Protein AF-A0A2X3EZP1-F1 (afdb_monomer_lite)

Radius of gyration: 15.51 Å; chains: 1; bounding box: 42×23×41 Å

Foldseek 3Di:
DQDPDPPDDQDDVPPLLVVQVVCQVVQVPDDAEDDPSGDVVSVVSHPHDHDHQWDWDDDPQEIEIEHADPQDHPVRHDDGAAAYEYEYEDPLDADFDDDRRYTYGYDHD

pLDDT: mean 79.32, std 18.99, range [38.22, 97.31]

Sequence (109 aa):
MLNHGPRNALPEGYAPGEVAERLNSVAERIVAVRGNCDSEVDQMLLRFPMTAPWQQVLSERYRLFLTHGHLYSPDNLPPLAAGDVLAYGHTHIPVAENAAQFTSLIPAQ

Secondary structure (DSSP, 8-state):
-----TT-PPPTT--HHHHHHHHHTTGGG------TT--HHHHHH-SS----SEEEEE-SS-EEEEE-SSSSBTTB-----TT-EEEE-SSSS--EEEETTEEEE----

Organism: Klebsiella pneumoniae (NCBI:txid573)

InterPro domains:
  IPR000979 Phosphodiesterase MJ0936/Vps29 [TIGR00040] (18-102)
  IPR024654 Calcineurin-like phosphoesterase domain, lpxH-type [PF12850] (19-103)
  IPR029052 Metallo-dependent phosphatase-like [G3DSA:3.60.21.10] (1-108)
  IPR029052 Metallo-dependent phosphatase-like [SSF56300] (19-98)

Structure (mmCIF, N/CA/C/O backbone):
data_AF-A0A2X3EZP1-F1
#
_entry.id   AF-A0A2X3EZP1-F1
#
loop_
_atom_site.group_PDB
_atom_site.id
_atom_site.type_symbol
_atom_site.label_atom_id
_atom_site.label_alt_id
_atom_site.label_comp_id
_atom_site.label_asym_id
_atom_site.label_entity_id
_atom_site.label_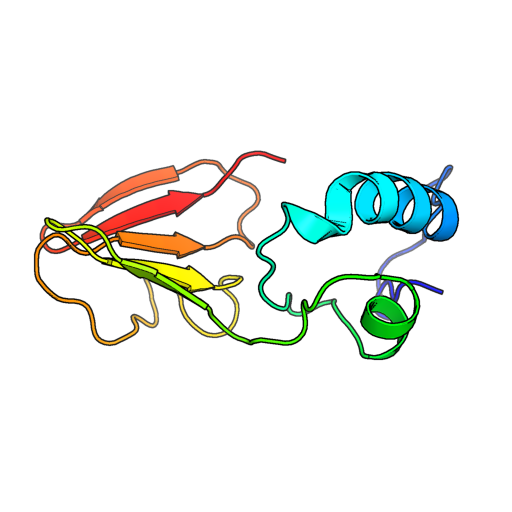seq_id
_atom_site.pdbx_PDB_ins_code
_atom_site.Cartn_x
_atom_site.Cartn_y
_atom_site.Cartn_z
_atom_site.occupancy
_atom_site.B_iso_or_equiv
_atom_site.auth_seq_id
_atom_site.auth_comp_id
_atom_site.auth_asym_id
_atom_site.auth_atom_id
_atom_site.pdbx_PDB_model_num
ATOM 1 N N . MET A 1 1 ? 13.439 1.249 -14.769 1.00 42.28 1 MET A N 1
ATOM 2 C CA . MET A 1 1 ? 14.259 0.108 -14.311 1.00 42.28 1 MET A CA 1
ATOM 3 C C . MET A 1 1 ? 13.933 -0.043 -12.837 1.00 42.28 1 MET A C 1
ATOM 5 O O . MET A 1 1 ? 14.324 0.839 -12.086 1.00 42.28 1 MET A O 1
ATOM 9 N N . LEU A 1 2 ? 13.098 -1.026 -12.470 1.00 46.31 2 LEU A N 1
ATOM 10 C CA . LEU A 1 2 ? 12.614 -1.162 -11.091 1.00 46.31 2 LEU A CA 1
ATOM 11 C C . LEU A 1 2 ? 13.798 -1.451 -10.163 1.00 46.31 2 LEU A C 1
ATOM 13 O O . LEU A 1 2 ? 14.575 -2.377 -10.423 1.00 46.31 2 LEU A O 1
ATOM 17 N N . ASN A 1 3 ? 13.984 -0.582 -9.176 1.00 43.88 3 ASN A N 1
ATOM 18 C CA . ASN A 1 3 ? 15.236 -0.387 -8.453 1.00 43.88 3 ASN A CA 1
ATOM 19 C C . ASN A 1 3 ? 15.533 -1.562 -7.505 1.00 43.88 3 ASN A C 1
ATOM 21 O O . ASN A 1 3 ? 15.138 -1.560 -6.342 1.00 43.88 3 ASN A O 1
ATOM 25 N N . HIS A 1 4 ? 16.296 -2.554 -7.971 1.00 49.22 4 HIS A N 1
ATOM 26 C CA . HIS A 1 4 ? 17.088 -3.366 -7.052 1.00 49.22 4 HIS A CA 1
ATOM 27 C C . HIS A 1 4 ? 18.173 -2.453 -6.495 1.00 49.22 4 HIS A C 1
ATOM 29 O O . HIS A 1 4 ? 19.120 -2.116 -7.205 1.00 49.22 4 HIS A O 1
ATOM 35 N N . GLY A 1 5 ? 18.021 -2.030 -5.238 1.00 48.00 5 GLY A N 1
ATOM 36 C CA . GLY A 1 5 ? 19.045 -1.249 -4.550 1.00 48.00 5 GLY A CA 1
ATOM 37 C C . GLY A 1 5 ? 20.447 -1.852 -4.761 1.00 48.00 5 GLY A C 1
ATOM 38 O O . GLY A 1 5 ? 20.566 -3.058 -4.997 1.00 48.00 5 GLY A O 1
ATOM 39 N N . PRO A 1 6 ? 21.522 -1.052 -4.637 1.00 41.72 6 PRO A N 1
ATOM 40 C CA . PRO A 1 6 ? 22.869 -1.323 -5.176 1.00 41.72 6 PRO A CA 1
ATOM 41 C C . PRO A 1 6 ? 23.583 -2.585 -4.646 1.00 41.72 6 PRO A C 1
ATOM 43 O O . PRO A 1 6 ? 24.747 -2.814 -4.958 1.00 41.72 6 PRO A O 1
ATOM 46 N N . ARG A 1 7 ? 22.915 -3.386 -3.813 1.00 45.56 7 ARG A N 1
ATOM 47 C CA . ARG A 1 7 ? 23.415 -4.600 -3.167 1.00 45.56 7 ARG A CA 1
ATOM 48 C C . ARG A 1 7 ? 22.830 -5.904 -3.725 1.00 45.56 7 ARG A C 1
ATOM 50 O O . ARG A 1 7 ? 23.321 -6.955 -3.333 1.00 45.56 7 ARG A O 1
ATOM 57 N N . ASN A 1 8 ? 21.836 -5.866 -4.619 1.00 52.56 8 ASN A N 1
ATOM 58 C CA . ASN A 1 8 ? 21.194 -7.075 -5.146 1.00 52.56 8 ASN A CA 1
ATOM 59 C C . ASN A 1 8 ? 21.469 -7.246 -6.646 1.00 52.56 8 ASN A C 1
ATOM 61 O O . ASN A 1 8 ? 21.095 -6.393 -7.448 1.00 52.56 8 ASN A O 1
ATOM 65 N N . ALA A 1 9 ? 22.100 -8.361 -7.026 1.00 51.66 9 ALA A N 1
ATOM 66 C CA . ALA A 1 9 ? 22.191 -8.767 -8.426 1.00 51.66 9 ALA A CA 1
ATOM 67 C C . ALA A 1 9 ? 20.782 -9.055 -8.972 1.00 51.66 9 ALA A C 1
ATOM 69 O O . ALA A 1 9 ? 19.969 -9.672 -8.282 1.00 51.66 9 ALA A O 1
ATOM 70 N N . LEU A 1 10 ? 20.495 -8.599 -10.195 1.00 57.53 10 LEU A N 1
ATOM 71 C CA . LEU A 1 10 ? 19.221 -8.881 -10.856 1.00 57.53 10 LEU A CA 1
ATOM 72 C C . LEU A 1 10 ? 19.124 -10.390 -11.136 1.00 57.53 10 LEU A C 1
ATOM 74 O O . LEU A 1 10 ? 20.034 -10.926 -11.773 1.00 57.53 10 LEU A O 1
ATOM 78 N N . PRO A 1 11 ? 18.063 -11.080 -10.682 1.00 63.62 11 PRO A N 1
ATOM 79 C CA . PRO A 1 11 ? 17.856 -12.485 -11.008 1.00 63.62 11 PRO A CA 1
ATOM 80 C C . PRO A 1 11 ? 17.711 -12.700 -12.519 1.00 63.62 11 PRO A C 1
ATOM 82 O O . PRO A 1 11 ? 17.226 -11.831 -13.248 1.00 63.62 11 PRO A O 1
ATOM 85 N N . GLU A 1 12 ? 18.086 -13.885 -12.991 1.00 60.09 12 GLU A N 1
ATOM 86 C CA . GLU A 1 12 ? 17.795 -14.301 -14.362 1.00 60.09 12 GLU A CA 1
ATOM 87 C C . GLU A 1 12 ? 16.267 -14.338 -14.573 1.00 60.09 12 GLU A C 1
ATOM 89 O O . GLU A 1 12 ? 15.534 -14.877 -13.745 1.00 60.09 12 GLU A O 1
ATOM 94 N N . GLY A 1 13 ? 15.772 -13.697 -15.638 1.00 63.75 13 GLY A N 1
ATOM 95 C CA . GLY A 1 13 ? 14.330 -13.517 -15.870 1.00 63.75 13 GLY A CA 1
ATOM 96 C C . GLY A 1 13 ? 13.709 -12.272 -15.219 1.00 63.75 13 GLY A C 1
ATOM 97 O O . GLY A 1 13 ? 12.486 -12.139 -15.207 1.00 63.75 13 GLY A O 1
ATOM 98 N N . TYR A 1 14 ? 14.514 -11.338 -14.699 1.00 63.78 14 TYR A N 1
ATOM 99 C CA . TYR A 1 14 ? 14.013 -10.060 -14.190 1.00 63.78 14 TYR A CA 1
ATOM 100 C C . TYR A 1 14 ? 13.430 -9.196 -15.324 1.00 63.78 14 TYR A C 1
ATOM 102 O O . TYR A 1 14 ? 14.144 -8.448 -15.993 1.00 63.78 14 TYR A O 1
ATOM 110 N N . ALA A 1 15 ? 12.112 -9.299 -15.522 1.00 75.38 15 ALA A N 1
ATOM 111 C CA . ALA A 1 15 ? 11.332 -8.558 -16.514 1.00 75.38 15 ALA A CA 1
ATOM 112 C C . ALA A 1 15 ? 10.395 -7.532 -15.834 1.00 75.38 15 ALA A C 1
ATOM 114 O O . ALA A 1 15 ? 9.172 -7.684 -15.840 1.00 75.38 15 ALA A O 1
ATOM 115 N N . PRO A 1 16 ? 10.943 -6.459 -15.231 1.00 73.88 16 PRO A N 1
ATOM 116 C CA . PRO A 1 16 ? 10.167 -5.486 -14.461 1.00 73.88 16 PRO A CA 1
ATOM 117 C C . PRO A 1 16 ? 9.085 -4.778 -15.292 1.00 73.88 16 PRO A C 1
ATOM 119 O O . PRO A 1 16 ? 8.038 -4.414 -14.763 1.00 73.88 16 PRO A O 1
ATOM 122 N N . GLY A 1 17 ? 9.314 -4.620 -16.601 1.00 78.38 17 GLY A N 1
ATOM 123 C CA . GLY A 1 17 ? 8.309 -4.098 -17.530 1.00 78.38 17 GLY A CA 1
ATOM 124 C C . GLY A 1 17 ? 7.098 -5.024 -17.677 1.00 78.38 17 GLY A C 1
ATOM 125 O O . GLY A 1 17 ? 5.968 -4.561 -17.574 1.00 78.38 17 GLY A O 1
ATOM 126 N N . GLU A 1 18 ? 7.318 -6.333 -17.826 1.00 86.44 18 GLU A N 1
ATOM 127 C CA . GLU A 1 18 ? 6.232 -7.315 -17.964 1.00 86.44 18 GLU A CA 1
ATOM 128 C C . GLU A 1 18 ? 5.402 -7.442 -16.681 1.00 86.44 18 GLU A C 1
ATOM 130 O O . GLU A 1 18 ? 4.181 -7.595 -16.731 1.00 86.44 18 GLU A O 1
ATOM 135 N N . VAL A 1 19 ? 6.047 -7.340 -15.514 1.00 86.88 19 VAL A N 1
ATOM 136 C CA . VAL A 1 19 ? 5.342 -7.292 -14.224 1.00 86.88 19 VAL A CA 1
ATOM 137 C C . VAL A 1 19 ? 4.433 -6.067 -14.167 1.00 86.88 19 VAL A C 1
ATOM 139 O O . VAL A 1 19 ? 3.254 -6.199 -13.838 1.00 86.88 19 VAL A O 1
ATOM 142 N N . ALA A 1 20 ? 4.945 -4.889 -14.539 1.00 89.38 20 ALA A N 1
ATOM 143 C CA . ALA A 1 20 ? 4.143 -3.672 -14.578 1.00 89.38 20 ALA A CA 1
ATOM 144 C C . ALA A 1 20 ? 2.958 -3.806 -15.548 1.00 89.38 20 ALA A C 1
ATOM 146 O O . ALA A 1 20 ? 1.842 -3.446 -15.186 1.00 89.38 20 ALA A O 1
ATOM 147 N N . GLU A 1 21 ? 3.147 -4.376 -16.741 1.00 90.44 21 GLU A N 1
ATOM 148 C CA . GLU A 1 21 ? 2.058 -4.628 -17.696 1.00 90.44 21 GLU A CA 1
ATOM 149 C C . GLU A 1 21 ? 0.966 -5.535 -17.119 1.00 90.44 21 GLU A C 1
ATOM 151 O O . GLU A 1 21 ? -0.222 -5.205 -17.193 1.00 90.44 21 GLU A O 1
ATOM 156 N N . ARG A 1 22 ? 1.354 -6.646 -16.484 1.00 92.06 22 ARG A N 1
ATOM 157 C CA . ARG A 1 22 ? 0.409 -7.577 -15.851 1.00 92.06 22 ARG A CA 1
ATOM 158 C C . ARG A 1 22 ? -0.357 -6.917 -14.711 1.00 92.06 22 ARG A C 1
ATOM 160 O O . ARG A 1 22 ? -1.580 -7.031 -14.672 1.00 92.06 22 ARG A O 1
ATOM 167 N N . LEU A 1 23 ? 0.320 -6.189 -13.824 1.00 92.75 23 LEU A N 1
ATOM 168 C CA . LEU A 1 23 ? -0.339 -5.470 -12.729 1.00 92.75 23 LEU A CA 1
ATOM 169 C C . LEU A 1 23 ? -1.266 -4.367 -13.258 1.00 92.75 23 LEU A C 1
ATOM 171 O O . LEU A 1 23 ? -2.385 -4.205 -12.775 1.00 92.75 23 LEU A O 1
ATOM 175 N N . ASN A 1 24 ? -0.846 -3.660 -14.307 1.00 95.00 24 ASN A N 1
ATOM 176 C CA . ASN A 1 24 ? -1.637 -2.609 -14.940 1.00 95.00 24 ASN A CA 1
ATOM 177 C C . ASN A 1 24 ? -2.936 -3.127 -15.570 1.00 95.00 24 ASN A C 1
ATOM 179 O O . ASN A 1 24 ? -3.896 -2.364 -15.660 1.00 95.00 24 ASN A O 1
ATOM 183 N N . SER A 1 25 ? -2.998 -4.404 -15.967 1.00 96.94 25 SER A N 1
ATOM 184 C CA . SER A 1 25 ? -4.226 -5.019 -16.497 1.00 96.94 25 SER A CA 1
ATOM 185 C C . SER A 1 25 ? -5.366 -5.109 -15.473 1.00 96.94 25 SER A C 1
ATOM 187 O O . SER A 1 25 ? -6.524 -5.239 -15.858 1.00 96.94 25 SER A O 1
ATOM 189 N N . VAL A 1 26 ? -5.054 -4.996 -14.178 1.00 96.62 26 VAL A N 1
ATOM 190 C CA . VAL A 1 26 ? -6.019 -5.048 -13.067 1.00 96.62 26 VAL A CA 1
ATOM 191 C C . VAL A 1 26 ? -5.913 -3.825 -12.145 1.00 96.62 26 VAL A C 1
ATOM 193 O O . VAL A 1 26 ? -6.361 -3.873 -11.000 1.00 96.62 26 VAL A O 1
ATOM 196 N N . ALA A 1 27 ? -5.339 -2.720 -12.638 1.00 95.94 27 ALA A N 1
ATOM 197 C CA . ALA A 1 27 ? -5.006 -1.523 -11.857 1.00 95.94 27 ALA A CA 1
ATOM 198 C C . ALA A 1 27 ? -6.177 -0.966 -11.028 1.00 95.94 27 ALA A C 1
ATOM 200 O O . ALA A 1 27 ? -5.987 -0.563 -9.885 1.00 95.94 27 ALA A O 1
ATOM 201 N N . GLU A 1 28 ? -7.397 -0.996 -11.571 1.00 96.69 28 GLU A N 1
ATOM 202 C CA . GLU A 1 28 ? -8.610 -0.481 -10.916 1.00 96.69 28 GLU A CA 1
ATOM 203 C C . GLU A 1 28 ? -9.020 -1.256 -9.649 1.00 96.69 28 GLU A C 1
ATOM 205 O O . GLU A 1 28 ? -9.873 -0.805 -8.889 1.00 96.69 28 GLU A O 1
ATOM 210 N N . ARG A 1 29 ? -8.415 -2.427 -9.413 1.00 94.31 29 ARG A N 1
ATOM 211 C CA . ARG A 1 29 ? -8.711 -3.317 -8.283 1.00 94.31 29 ARG A CA 1
ATOM 212 C C . ARG A 1 29 ? -7.585 -3.365 -7.249 1.00 94.31 29 ARG A C 1
ATOM 214 O O . ARG A 1 29 ? -7.700 -4.114 -6.281 1.00 94.31 29 ARG A O 1
ATOM 221 N N . ILE A 1 30 ? -6.497 -2.621 -7.457 1.00 94.12 30 ILE A N 1
ATOM 222 C CA . ILE A 1 30 ? -5.309 -2.671 -6.601 1.00 94.12 30 ILE A CA 1
ATOM 223 C C . ILE A 1 30 ? -5.346 -1.546 -5.563 1.00 94.12 30 ILE A C 1
ATOM 225 O O . ILE A 1 30 ? -5.470 -0.369 -5.893 1.00 94.12 30 ILE A O 1
ATOM 229 N N . VAL A 1 31 ? -5.141 -1.926 -4.301 1.00 93.94 31 VAL A N 1
ATOM 230 C CA . VAL A 1 31 ? -4.814 -1.021 -3.194 1.00 93.94 31 VAL A CA 1
ATOM 231 C C . VAL A 1 31 ? -3.383 -1.338 -2.765 1.00 93.94 31 VAL A C 1
ATOM 233 O O . VAL A 1 31 ? -3.123 -2.431 -2.268 1.00 93.94 31 VAL A O 1
ATOM 236 N N . ALA A 1 32 ? -2.452 -0.408 -2.986 1.00 95.00 32 ALA A N 1
ATOM 237 C CA . ALA A 1 32 ? -1.027 -0.613 -2.724 1.00 95.00 32 ALA A CA 1
ATOM 238 C C . ALA A 1 32 ? -0.477 0.364 -1.676 1.00 95.00 32 ALA A C 1
ATOM 240 O O . ALA A 1 32 ? -0.900 1.513 -1.579 1.00 95.00 32 ALA A O 1
ATOM 241 N N . VAL A 1 33 ? 0.498 -0.089 -0.897 1.00 95.50 33 VAL A N 1
ATOM 242 C CA . VAL A 1 33 ? 1.259 0.740 0.047 1.00 95.50 33 VAL A CA 1
ATOM 243 C C . VAL A 1 33 ? 2.736 0.644 -0.295 1.00 95.50 33 VAL A C 1
ATOM 245 O O . VAL A 1 33 ? 3.203 -0.414 -0.713 1.00 95.50 33 VAL A O 1
ATOM 248 N N . ARG A 1 34 ? 3.467 1.741 -0.104 1.00 95.50 34 ARG A N 1
ATOM 249 C CA . ARG A 1 34 ? 4.860 1.854 -0.532 1.00 95.50 34 ARG A CA 1
ATOM 250 C C . ARG A 1 34 ? 5.772 0.964 0.300 1.00 95.50 34 ARG A C 1
ATOM 252 O O . ARG A 1 34 ? 5.822 1.099 1.525 1.00 95.50 34 ARG A O 1
ATOM 259 N N . GLY A 1 35 ? 6.540 0.117 -0.368 1.00 91.06 35 GLY A N 1
ATOM 260 C CA . GLY A 1 35 ? 7.652 -0.629 0.194 1.00 91.06 35 GLY A CA 1
ATOM 261 C C . GLY A 1 35 ? 8.932 0.179 0.332 1.00 91.06 35 GLY A C 1
ATOM 262 O O . GLY A 1 35 ? 9.104 1.231 -0.27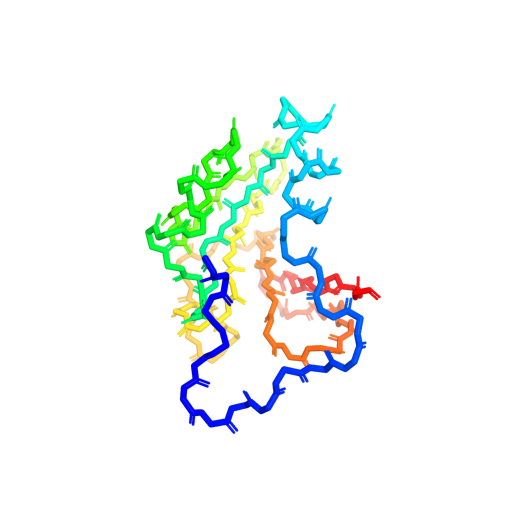3 1.00 91.06 35 GLY A O 1
ATOM 263 N N . ASN A 1 36 ? 9.862 -0.312 1.149 1.00 89.75 36 ASN A N 1
ATOM 264 C CA . ASN A 1 36 ? 11.149 0.361 1.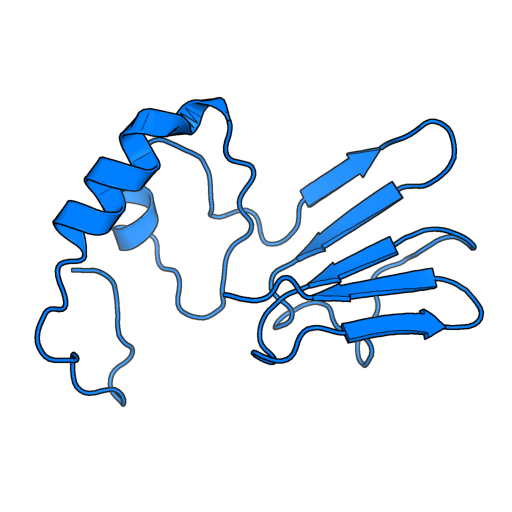362 1.00 89.75 36 ASN A CA 1
ATOM 265 C C . ASN A 1 36 ? 12.049 0.339 0.113 1.00 89.75 36 ASN A C 1
ATOM 267 O O . ASN A 1 36 ? 12.971 1.145 0.015 1.00 89.75 36 ASN A O 1
ATOM 271 N N . CYS A 1 37 ? 11.808 -0.597 -0.807 1.00 86.12 37 CYS A N 1
ATOM 272 C CA . CYS A 1 37 ? 12.525 -0.702 -2.077 1.00 86.12 37 CYS A CA 1
ATOM 273 C C . CYS A 1 37 ? 11.822 0.019 -3.235 1.00 86.12 37 CYS A C 1
ATOM 275 O O . CYS A 1 37 ? 12.430 0.169 -4.291 1.00 86.12 37 CYS A O 1
ATOM 277 N N . ASP A 1 38 ? 10.583 0.475 -3.037 1.00 88.69 38 ASP A N 1
ATOM 278 C CA . ASP A 1 38 ? 9.814 1.151 -4.076 1.00 88.69 38 ASP A CA 1
ATOM 279 C C . ASP A 1 38 ? 10.267 2.606 -4.241 1.00 88.69 38 ASP A C 1
ATOM 281 O O . ASP A 1 38 ? 10.549 3.323 -3.276 1.00 88.69 38 ASP A O 1
ATOM 285 N N . SER A 1 39 ? 10.299 3.062 -5.486 1.00 88.38 39 SER A N 1
ATOM 286 C CA . SER A 1 39 ? 10.781 4.374 -5.901 1.00 88.38 39 SER A CA 1
ATOM 287 C C . SER A 1 39 ? 9.775 5.106 -6.791 1.00 88.38 39 SER A C 1
ATOM 289 O O . SER A 1 39 ? 8.819 4.530 -7.310 1.00 88.38 39 SER A O 1
ATOM 291 N N . GLU A 1 40 ? 10.000 6.401 -7.021 1.00 90.44 40 GLU A N 1
ATOM 292 C CA . GLU A 1 40 ? 9.164 7.193 -7.937 1.00 90.44 40 GLU A CA 1
ATOM 293 C C . GLU A 1 40 ? 9.200 6.653 -9.375 1.00 90.44 40 GLU A C 1
ATOM 295 O O . GLU A 1 40 ? 8.201 6.724 -10.087 1.00 90.44 40 GLU A O 1
ATOM 300 N N . VAL A 1 41 ? 10.316 6.037 -9.784 1.00 89.69 41 VAL A N 1
ATOM 301 C CA . VAL A 1 41 ? 10.455 5.382 -11.095 1.00 89.69 41 VAL A CA 1
ATOM 302 C C . VAL A 1 41 ? 9.481 4.211 -11.235 1.00 89.69 41 VAL A C 1
ATOM 304 O O . VAL A 1 41 ? 8.951 3.979 -12.320 1.00 89.69 41 VAL A O 1
ATOM 307 N N . ASP A 1 42 ? 9.211 3.496 -10.148 1.00 89.56 42 ASP A N 1
ATOM 308 C CA . ASP A 1 42 ? 8.305 2.346 -10.138 1.00 89.56 42 ASP A CA 1
ATOM 309 C C . ASP A 1 42 ? 6.857 2.813 -10.269 1.00 89.56 42 ASP A C 1
ATOM 311 O O . ASP A 1 42 ? 6.096 2.296 -11.088 1.00 89.56 42 ASP A O 1
ATOM 315 N N . GLN A 1 43 ? 6.508 3.885 -9.554 1.00 93.50 43 GLN A N 1
ATOM 316 C CA . GLN A 1 43 ? 5.220 4.555 -9.706 1.00 93.50 43 GLN A CA 1
ATOM 317 C C . GLN A 1 43 ? 4.991 5.050 -11.143 1.00 93.50 43 GLN A C 1
ATOM 319 O O . GLN A 1 43 ? 3.859 4.992 -11.614 1.00 93.50 43 GLN A O 1
ATOM 324 N N . MET A 1 44 ? 6.026 5.497 -11.864 1.00 92.56 44 MET A N 1
ATOM 325 C CA . MET A 1 44 ? 5.889 5.914 -13.270 1.00 92.56 44 MET A CA 1
ATOM 326 C C . MET A 1 44 ? 5.532 4.759 -14.220 1.00 92.56 44 MET A C 1
ATOM 328 O O . MET A 1 44 ? 4.996 5.008 -15.300 1.00 92.56 44 MET A O 1
ATOM 332 N N . LEU A 1 45 ? 5.825 3.508 -13.850 1.00 90.88 45 LEU A N 1
ATOM 333 C CA . LEU A 1 45 ? 5.479 2.322 -14.642 1.00 90.88 45 LEU A CA 1
ATOM 334 C C . LEU A 1 45 ? 4.074 1.789 -14.318 1.00 90.88 45 LEU A C 1
ATOM 336 O O . LEU A 1 45 ? 3.456 1.119 -15.151 1.00 90.88 45 LEU A O 1
ATOM 340 N N . LEU A 1 46 ? 3.565 2.076 -13.118 1.00 94.50 46 LEU A N 1
ATOM 341 C CA . LEU A 1 46 ? 2.298 1.559 -12.608 1.00 94.50 46 LEU A CA 1
ATOM 342 C C . LEU A 1 46 ? 1.155 2.564 -12.805 1.00 94.50 46 LEU A C 1
ATOM 344 O O . LEU A 1 46 ? 1.284 3.759 -12.558 1.00 94.50 46 LEU A O 1
ATOM 348 N N . ARG A 1 47 ? -0.009 2.063 -13.219 1.00 97.19 47 ARG A N 1
ATOM 349 C CA . ARG A 1 47 ? -1.229 2.845 -13.491 1.00 97.19 47 ARG A CA 1
ATOM 350 C C . ARG A 1 47 ? -2.158 2.959 -12.279 1.00 97.19 47 ARG A C 1
ATOM 352 O O . ARG A 1 47 ? -3.314 3.340 -12.426 1.00 97.19 47 ARG A O 1
ATOM 359 N N . PHE A 1 48 ? -1.665 2.620 -11.094 1.00 96.75 48 PHE A N 1
ATOM 360 C CA . PHE A 1 48 ? -2.370 2.729 -9.820 1.00 96.75 48 PHE A CA 1
ATOM 361 C C . PHE A 1 48 ? -1.453 3.383 -8.775 1.00 96.75 48 PHE A C 1
ATOM 363 O O . PHE A 1 48 ? -0.226 3.273 -8.880 1.00 96.75 48 PHE A O 1
ATOM 370 N N . PRO A 1 49 ? -2.014 4.088 -7.778 1.00 97.00 49 PRO A N 1
ATOM 371 C CA . PRO A 1 49 ? -1.222 4.732 -6.740 1.00 97.00 49 PRO A CA 1
ATOM 372 C C . PRO A 1 49 ? -0.608 3.694 -5.794 1.00 97.00 49 PRO A C 1
ATOM 374 O O . PRO A 1 49 ? -1.305 2.823 -5.276 1.00 97.00 49 PRO A O 1
ATOM 377 N N . MET A 1 50 ? 0.693 3.816 -5.539 1.00 95.75 50 MET A N 1
ATOM 378 C CA . MET A 1 50 ? 1.439 2.924 -4.641 1.00 95.75 50 MET A CA 1
ATOM 379 C C . MET A 1 50 ? 2.370 3.659 -3.671 1.00 95.75 50 MET A C 1
ATOM 381 O O . MET A 1 50 ? 2.964 3.038 -2.801 1.00 95.75 50 MET A O 1
ATOM 385 N N . THR A 1 51 ? 2.473 4.988 -3.760 1.00 96.44 51 THR A N 1
ATOM 386 C CA . THR A 1 51 ? 3.413 5.784 -2.948 1.00 96.44 51 THR A CA 1
ATOM 387 C C . THR A 1 51 ? 2.942 6.073 -1.521 1.00 96.44 51 THR A C 1
ATOM 389 O O . THR A 1 51 ? 3.733 6.563 -0.709 1.00 96.44 51 THR A O 1
ATOM 392 N N . ALA A 1 52 ? 1.684 5.769 -1.189 1.00 97.12 52 ALA A N 1
ATOM 393 C CA . ALA A 1 52 ? 1.138 5.987 0.145 1.00 97.12 52 ALA A CA 1
ATOM 394 C C . ALA A 1 52 ? 1.874 5.110 1.185 1.00 97.12 52 ALA A C 1
ATOM 396 O O . ALA A 1 52 ? 1.965 3.897 0.996 1.00 97.12 52 ALA A O 1
ATOM 397 N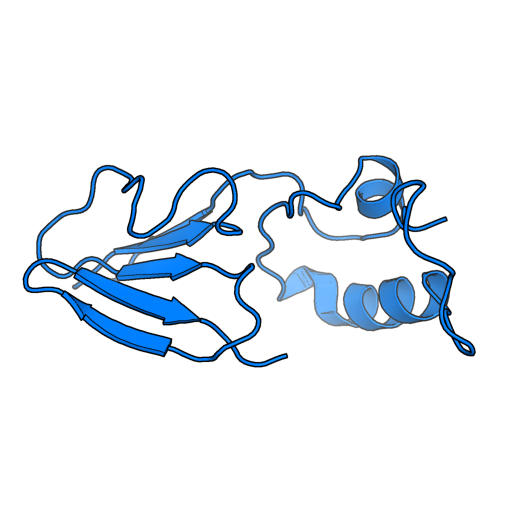 N . PRO A 1 53 ? 2.388 5.674 2.296 1.00 96.00 53 PRO A N 1
ATOM 398 C CA . PRO A 1 53 ? 3.138 4.907 3.303 1.00 96.00 53 PRO A CA 1
ATOM 399 C C . PRO A 1 53 ? 2.258 3.927 4.100 1.00 96.00 53 PRO A C 1
ATOM 401 O O . PRO A 1 53 ? 2.751 2.966 4.697 1.00 96.00 53 PRO A O 1
ATOM 404 N N . TRP A 1 54 ? 0.954 4.185 4.125 1.00 97.31 54 TRP A N 1
ATOM 405 C CA . TRP A 1 54 ? -0.073 3.342 4.717 1.00 97.31 54 TRP A CA 1
ATOM 406 C C . TRP A 1 54 ? -1.425 3.645 4.066 1.00 97.31 54 TRP A C 1
ATOM 408 O O . TRP A 1 54 ? -1.606 4.699 3.454 1.00 97.31 54 TRP A O 1
ATOM 418 N N . GLN A 1 55 ? -2.381 2.734 4.223 1.00 97.12 55 GLN A N 1
ATOM 419 C CA . GLN A 1 55 ? -3.787 2.912 3.850 1.00 97.12 55 GLN A CA 1
ATOM 420 C C . GLN A 1 55 ? -4.702 2.279 4.903 1.00 97.12 55 GLN A C 1
ATOM 422 O O . GLN A 1 55 ? -4.236 1.561 5.788 1.00 97.12 55 GLN A O 1
ATOM 427 N N . GLN A 1 56 ? -6.006 2.553 4.831 1.00 95.88 56 GLN A N 1
ATOM 428 C CA . GLN A 1 56 ? -6.986 1.980 5.752 1.00 95.88 56 GLN A CA 1
ATOM 429 C C . GLN A 1 56 ? -8.190 1.415 5.008 1.00 95.88 56 GLN A C 1
ATOM 431 O O . GLN A 1 56 ? -8.680 2.020 4.057 1.00 95.88 56 GLN A O 1
ATOM 436 N N . VAL A 1 57 ? -8.691 0.279 5.488 1.00 93.81 57 VAL A N 1
ATOM 437 C CA . VAL A 1 57 ? -9.987 -0.274 5.085 1.00 93.81 57 VAL A CA 1
ATOM 438 C C . VAL A 1 57 ? -10.863 -0.326 6.323 1.00 93.81 57 VAL A C 1
ATOM 440 O O . VAL A 1 57 ? -10.490 -0.926 7.331 1.00 93.81 57 VAL A O 1
ATOM 443 N N . LEU A 1 58 ? -12.016 0.330 6.259 1.00 94.88 58 LEU A N 1
ATOM 444 C CA . LEU A 1 58 ? -12.957 0.398 7.368 1.00 94.88 58 LEU A CA 1
ATOM 445 C C . LEU A 1 58 ? -14.077 -0.614 7.146 1.00 94.88 58 LEU A C 1
ATOM 447 O O . LEU A 1 58 ? -14.659 -0.680 6.065 1.00 94.88 58 LEU A O 1
ATOM 451 N N . SER A 1 59 ? -14.389 -1.379 8.183 1.00 90.50 59 SER A N 1
ATOM 452 C CA . SER A 1 59 ? -15.622 -2.151 8.278 1.00 90.50 59 SER A CA 1
ATOM 453 C C . SER A 1 59 ? -16.457 -1.624 9.441 1.00 90.50 59 SER A C 1
ATOM 455 O O . SER A 1 59 ? -15.979 -0.837 10.255 1.00 90.50 59 SER A O 1
ATOM 457 N N . GLU A 1 60 ? -17.691 -2.103 9.571 1.00 92.88 60 GLU A N 1
ATOM 458 C CA . GLU A 1 60 ? -18.543 -1.778 10.722 1.00 92.88 60 GLU A CA 1
ATOM 459 C C . GLU A 1 60 ? -17.954 -2.236 12.068 1.00 92.88 60 GLU A C 1
ATOM 461 O O . GLU A 1 60 ? -18.376 -1.759 13.117 1.00 92.88 60 GLU A O 1
ATOM 466 N N . ARG A 1 61 ? -17.006 -3.186 12.055 1.00 88.81 61 ARG A N 1
ATOM 467 C CA . ARG A 1 61 ? -16.513 -3.871 13.262 1.00 88.81 61 ARG A CA 1
ATOM 468 C C . ARG A 1 61 ? -15.053 -3.596 13.590 1.00 88.81 61 ARG A C 1
ATOM 470 O O . ARG A 1 61 ? -14.677 -3.669 14.752 1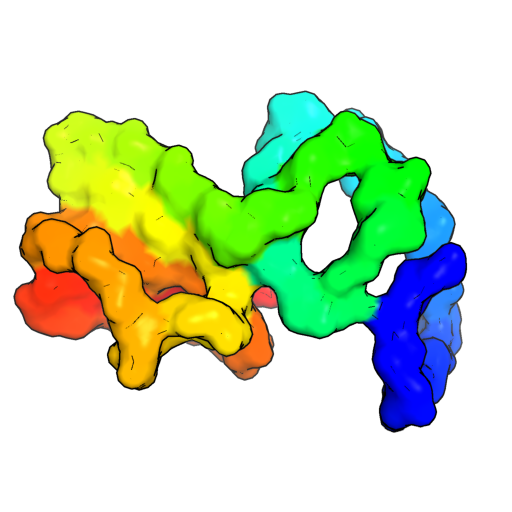.00 88.81 61 ARG A O 1
ATOM 477 N N . TYR A 1 62 ? -14.236 -3.346 12.578 1.00 88.06 62 TYR A N 1
ATOM 478 C CA . TYR A 1 62 ? -12.794 -3.175 12.717 1.00 88.06 62 TYR A CA 1
ATOM 479 C C . TYR A 1 62 ? -12.243 -2.308 11.591 1.00 88.06 62 TYR A C 1
ATOM 481 O O . TYR A 1 62 ? -12.799 -2.266 10.484 1.00 88.06 62 TYR A O 1
ATOM 489 N N . ARG A 1 63 ? -11.095 -1.684 11.843 1.00 94.06 63 ARG A N 1
ATOM 490 C CA . ARG A 1 63 ? -10.252 -1.078 10.815 1.00 94.06 63 ARG A CA 1
ATOM 491 C C . ARG A 1 63 ? -9.069 -1.990 10.502 1.00 94.06 63 ARG A C 1
ATOM 493 O O . ARG A 1 63 ? -8.373 -2.454 11.402 1.00 94.06 63 ARG A O 1
ATOM 500 N N . LEU A 1 64 ? -8.801 -2.179 9.212 1.00 93.81 64 LEU A N 1
ATOM 501 C CA . LEU A 1 64 ? -7.518 -2.680 8.726 1.00 93.81 64 LEU A CA 1
ATOM 502 C C . LEU A 1 64 ? -6.581 -1.489 8.515 1.00 93.81 64 LEU A C 1
ATOM 504 O O . LEU A 1 64 ? -6.895 -0.590 7.735 1.00 93.81 64 LEU A O 1
ATOM 508 N N . PHE A 1 65 ? -5.434 -1.491 9.183 1.00 96.06 65 PHE A N 1
ATOM 509 C CA . PHE A 1 65 ? -4.329 -0.576 8.930 1.00 96.06 65 PHE A CA 1
ATOM 510 C C . PHE A 1 65 ? -3.299 -1.289 8.052 1.00 96.06 65 PHE A C 1
ATOM 512 O O . PHE A 1 65 ? -2.645 -2.228 8.500 1.00 96.06 65 PHE A O 1
ATOM 519 N N . LEU A 1 66 ? -3.178 -0.863 6.796 1.00 95.06 66 LEU A N 1
ATOM 520 C CA . LEU A 1 66 ? -2.291 -1.460 5.801 1.00 95.06 66 LEU A CA 1
ATOM 521 C C . LEU A 1 66 ? -0.980 -0.674 5.750 1.00 95.06 66 LEU A C 1
ATOM 523 O O . LEU A 1 66 ? -1.001 0.543 5.575 1.00 95.06 66 LEU A O 1
ATOM 527 N N . THR A 1 67 ? 0.164 -1.340 5.849 1.00 94.81 67 THR A N 1
ATOM 528 C CA . THR A 1 67 ? 1.493 -0.723 5.706 1.00 94.81 67 THR A CA 1
ATOM 529 C C . THR A 1 67 ? 2.495 -1.739 5.165 1.00 94.81 67 THR A C 1
ATOM 531 O O . THR A 1 67 ? 2.214 -2.929 5.125 1.00 94.81 67 THR A O 1
ATOM 534 N N . HIS A 1 68 ? 3.675 -1.308 4.723 1.00 91.81 68 HIS A N 1
ATOM 535 C CA . HIS A 1 68 ? 4.675 -2.264 4.251 1.00 91.81 68 HIS A CA 1
ATOM 536 C C . HIS A 1 68 ? 5.392 -3.011 5.383 1.00 91.81 68 HIS A C 1
ATOM 538 O O . HIS A 1 68 ? 5.812 -4.136 5.164 1.00 91.81 68 HIS A O 1
ATOM 544 N N . GLY A 1 69 ? 5.550 -2.412 6.567 1.00 88.62 69 GLY A N 1
ATOM 545 C CA . GLY A 1 69 ? 6.281 -3.023 7.691 1.00 88.62 69 GLY A CA 1
ATOM 546 C C . GLY A 1 69 ? 7.555 -2.280 8.105 1.00 88.62 69 GLY A C 1
ATOM 547 O O . GLY A 1 69 ? 8.002 -2.407 9.236 1.00 88.62 69 GLY A O 1
ATOM 548 N N . HIS A 1 70 ? 8.129 -1.460 7.215 1.00 88.56 70 HIS A N 1
ATOM 549 C CA . HIS A 1 70 ? 9.374 -0.727 7.499 1.00 88.56 70 HIS A CA 1
ATOM 550 C C . HIS A 1 70 ? 9.168 0.572 8.303 1.00 88.56 70 HIS A C 1
ATOM 552 O O . HIS A 1 70 ? 10.123 1.094 8.869 1.00 88.56 70 HIS A O 1
ATOM 558 N N . LEU A 1 71 ? 7.940 1.107 8.328 1.00 91.50 71 LEU A N 1
ATOM 559 C CA . LEU A 1 71 ? 7.569 2.293 9.118 1.00 91.50 71 LEU A CA 1
ATOM 560 C C . LEU A 1 71 ? 6.763 1.909 10.357 1.00 91.50 71 LEU A C 1
ATOM 562 O O . LEU A 1 71 ? 7.049 2.389 11.448 1.00 91.50 71 LEU A O 1
ATOM 566 N N . TYR A 1 72 ? 5.767 1.044 10.173 1.00 92.94 72 TYR A N 1
ATOM 567 C CA . TYR A 1 72 ? 4.903 0.526 11.226 1.00 92.94 72 TYR A CA 1
ATOM 568 C C . TYR A 1 72 ? 4.968 -0.998 11.222 1.00 92.94 72 TYR A C 1
ATOM 570 O O . TYR A 1 72 ? 4.848 -1.613 10.164 1.00 92.94 72 TYR A O 1
ATOM 578 N N . SER A 1 73 ? 5.153 -1.586 12.398 1.00 89.88 73 SER A N 1
ATOM 579 C CA . SER A 1 73 ? 5.365 -3.020 12.622 1.00 89.88 73 SER A CA 1
ATOM 580 C C . SER A 1 73 ? 4.872 -3.396 14.029 1.00 89.88 73 SER A C 1
ATOM 582 O O . SER A 1 73 ? 4.496 -2.498 14.785 1.00 89.88 73 SER A O 1
ATOM 584 N N . PRO A 1 74 ? 4.882 -4.679 14.434 1.00 86.56 74 PRO A N 1
ATOM 585 C CA . PRO A 1 74 ? 4.569 -5.056 15.814 1.00 86.56 74 PRO A CA 1
ATOM 586 C C . PRO A 1 74 ? 5.459 -4.375 16.862 1.00 86.56 74 PRO A C 1
ATOM 588 O O . PRO A 1 74 ? 4.992 -4.093 17.961 1.00 86.56 74 PRO A O 1
ATOM 591 N N . ASP A 1 75 ? 6.707 -4.055 16.504 1.00 89.25 75 ASP A N 1
ATOM 592 C CA . ASP A 1 75 ? 7.655 -3.351 17.377 1.00 89.25 75 ASP A CA 1
ATOM 593 C C . ASP A 1 75 ? 7.456 -1.823 17.376 1.00 89.25 75 ASP A C 1
ATOM 595 O O . ASP A 1 75 ? 7.942 -1.126 18.266 1.00 89.25 75 ASP A O 1
ATOM 599 N N . ASN A 1 76 ? 6.743 -1.283 16.381 1.00 92.25 76 ASN A N 1
ATOM 600 C CA . ASN A 1 76 ? 6.424 0.138 16.252 1.00 92.25 76 ASN A CA 1
ATOM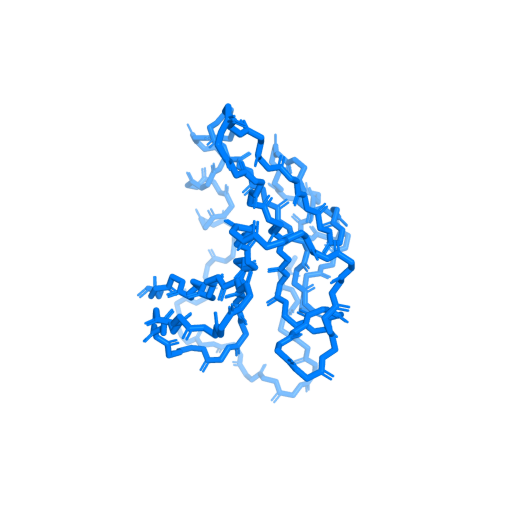 601 C C . ASN A 1 76 ? 4.980 0.320 15.767 1.00 92.25 76 ASN A C 1
ATOM 603 O O . ASN A 1 76 ? 4.722 0.564 14.583 1.00 92.25 76 ASN A O 1
ATOM 607 N N . LEU A 1 77 ? 4.031 0.147 16.685 1.00 92.06 77 LEU A N 1
ATOM 608 C CA . LEU A 1 77 ? 2.612 0.117 16.353 1.00 92.06 77 LEU A CA 1
ATOM 609 C C . LEU A 1 77 ? 2.065 1.506 15.994 1.00 92.06 77 LEU A C 1
ATOM 611 O O . LEU A 1 77 ? 2.369 2.492 16.672 1.00 92.06 77 LEU A O 1
ATOM 615 N N . PRO A 1 78 ? 1.191 1.605 14.976 1.00 94.56 78 PRO A N 1
ATOM 616 C CA . PRO A 1 78 ? 0.357 2.784 14.816 1.00 94.56 78 PRO A CA 1
ATOM 617 C C . PRO A 1 78 ? -0.710 2.820 15.928 1.00 94.56 78 PRO A C 1
ATOM 619 O O . PRO A 1 78 ? -0.967 1.807 16.581 1.00 94.56 78 PRO A O 1
ATOM 622 N N . PRO A 1 79 ? -1.392 3.957 16.144 1.00 93.25 79 PRO A N 1
ATOM 623 C CA . PRO A 1 79 ? -2.529 4.006 17.058 1.00 93.25 79 PRO A CA 1
ATOM 624 C C . PRO A 1 79 ? -3.661 3.084 16.573 1.00 93.25 79 PRO A C 1
ATOM 626 O O . PRO A 1 79 ? -4.305 3.375 15.559 1.00 93.25 79 PRO A O 1
ATOM 629 N N . LEU A 1 80 ? -3.908 1.986 17.293 1.00 92.31 80 LEU A N 1
ATOM 630 C CA . LEU A 1 80 ? -4.929 0.973 16.998 1.00 92.31 80 LEU A CA 1
ATOM 631 C C . LEU A 1 80 ? -5.924 0.851 18.157 1.00 92.31 80 LEU A C 1
ATOM 633 O O . LEU A 1 80 ? -5.537 0.927 19.323 1.00 92.31 80 LEU A O 1
ATOM 637 N N . ALA A 1 81 ? -7.206 0.678 17.835 1.00 91.19 81 ALA A N 1
ATOM 638 C CA . ALA A 1 81 ? -8.223 0.336 18.822 1.00 91.19 81 ALA A CA 1
ATOM 639 C C . ALA A 1 81 ? -8.237 -1.178 19.077 1.00 91.19 81 ALA A C 1
ATOM 641 O O . ALA A 1 81 ? -7.757 -1.962 18.258 1.00 91.19 81 ALA A O 1
ATOM 642 N N . ALA A 1 82 ? -8.827 -1.596 20.199 1.00 89.44 82 ALA A N 1
ATOM 643 C CA . ALA A 1 82 ? -9.047 -3.014 20.457 1.00 89.44 82 ALA A CA 1
ATOM 644 C C . ALA A 1 82 ? -9.908 -3.630 19.339 1.00 89.44 82 ALA A C 1
ATOM 646 O O . ALA A 1 82 ? -11.007 -3.146 19.067 1.00 89.44 82 ALA A O 1
ATOM 647 N N . GLY A 1 83 ? -9.409 -4.691 18.705 1.00 87.12 83 GLY A N 1
ATOM 648 C CA . GLY A 1 83 ? -10.073 -5.368 17.587 1.00 87.12 83 GLY A CA 1
ATOM 649 C C . GLY A 1 83 ? -9.696 -4.851 16.195 1.00 87.12 83 GLY A C 1
ATOM 650 O O . GLY A 1 83 ? -10.090 -5.472 15.209 1.00 87.12 83 GLY A O 1
ATOM 651 N N . ASP A 1 84 ? -8.907 -3.776 16.090 1.00 92.12 84 ASP A N 1
ATOM 652 C CA . ASP A 1 84 ? -8.301 -3.383 14.815 1.00 92.12 84 ASP A CA 1
ATOM 653 C C . ASP A 1 84 ? -7.264 -4.417 14.349 1.00 92.12 84 ASP A C 1
ATOM 655 O O . ASP A 1 84 ? -6.822 -5.299 15.091 1.00 92.12 84 ASP A O 1
ATOM 659 N N . VAL A 1 85 ? -6.861 -4.309 13.087 1.00 90.06 85 VAL A N 1
ATOM 660 C CA . VAL A 1 85 ? -5.907 -5.225 12.460 1.00 90.06 85 VAL A CA 1
ATOM 661 C C . VAL A 1 85 ? -4.765 -4.424 11.853 1.00 90.06 85 VAL A C 1
ATOM 663 O O . VAL A 1 85 ? -4.996 -3.499 11.074 1.00 90.06 85 VAL A O 1
ATOM 666 N N . LEU A 1 86 ? -3.531 -4.812 12.161 1.00 92.31 86 LEU A N 1
ATOM 667 C CA . LEU A 1 86 ? -2.334 -4.330 11.480 1.00 92.31 86 LEU A CA 1
ATOM 668 C C . LEU A 1 86 ? -1.953 -5.323 10.378 1.00 92.31 86 LEU A C 1
ATOM 670 O O . LEU A 1 86 ? -1.451 -6.407 10.661 1.00 92.31 86 LEU A O 1
ATOM 674 N N . ALA A 1 87 ? -2.156 -4.959 9.117 1.00 89.38 87 ALA A N 1
ATOM 675 C CA . ALA A 1 87 ? -1.696 -5.756 7.985 1.00 89.38 87 ALA A CA 1
ATOM 676 C C . ALA A 1 87 ? -0.379 -5.179 7.458 1.00 89.38 87 ALA A C 1
ATOM 678 O O . ALA A 1 87 ? -0.323 -4.011 7.057 1.00 89.38 87 ALA A O 1
ATOM 679 N N . TYR A 1 88 ? 0.678 -5.990 7.465 1.00 86.50 88 TYR A N 1
ATOM 680 C CA . TYR A 1 88 ? 2.001 -5.559 7.030 1.00 86.50 88 TYR A CA 1
ATOM 681 C C . TYR A 1 88 ? 2.783 -6.668 6.321 1.00 86.50 88 TYR A C 1
ATOM 683 O O . TYR A 1 88 ? 2.534 -7.854 6.520 1.00 86.50 88 TYR A O 1
ATOM 691 N N . GLY A 1 89 ? 3.699 -6.262 5.440 1.00 68.81 89 GLY A N 1
ATOM 692 C CA . GLY A 1 89 ? 4.633 -7.140 4.731 1.00 68.81 89 GLY A CA 1
ATOM 693 C C . GLY A 1 89 ? 6.034 -7.118 5.355 1.00 68.81 89 GLY A C 1
ATOM 694 O O . GLY A 1 89 ? 6.183 -6.883 6.547 1.00 68.81 89 GLY A O 1
ATOM 695 N N . HIS A 1 90 ? 7.072 -7.329 4.537 1.00 59.31 90 HIS A N 1
ATOM 696 C CA . HIS A 1 90 ? 8.512 -7.260 4.866 1.00 59.31 90 HIS A CA 1
ATOM 697 C C . HIS A 1 90 ? 9.176 -8.540 5.404 1.00 59.31 90 HIS A C 1
ATOM 699 O O . HIS A 1 90 ? 10.336 -8.783 5.086 1.00 59.31 90 HIS A O 1
ATOM 705 N N . THR A 1 91 ? 8.483 -9.399 6.155 1.00 49.56 91 THR A N 1
ATOM 706 C CA . THR A 1 91 ? 9.139 -10.560 6.801 1.00 49.56 91 THR A CA 1
ATOM 707 C C . THR A 1 91 ? 9.191 -11.832 5.946 1.00 49.56 91 THR A C 1
ATOM 709 O O . THR A 1 91 ? 9.873 -12.777 6.328 1.00 49.56 91 THR A O 1
ATOM 712 N N . HIS A 1 92 ? 8.488 -11.875 4.805 1.00 52.62 92 HIS A N 1
ATOM 713 C CA . HIS A 1 92 ? 8.362 -13.048 3.913 1.00 52.62 92 HIS A CA 1
ATOM 714 C C . HIS A 1 92 ? 7.797 -14.321 4.588 1.00 52.62 92 HIS A C 1
ATOM 716 O O . HIS A 1 92 ? 7.869 -15.407 4.018 1.00 52.62 92 HIS A O 1
ATOM 722 N N . ILE A 1 93 ? 7.213 -14.202 5.785 1.00 43.19 93 ILE A N 1
ATOM 723 C CA . ILE A 1 93 ? 6.637 -15.315 6.548 1.00 43.19 93 ILE A CA 1
ATOM 724 C C . ILE A 1 93 ? 5.162 -14.989 6.801 1.00 43.19 93 ILE A C 1
ATOM 726 O O . ILE A 1 93 ? 4.893 -13.970 7.434 1.00 43.19 93 ILE A O 1
ATOM 730 N N . PRO A 1 94 ? 4.199 -15.807 6.339 1.00 43.62 94 PRO A N 1
ATOM 731 C CA . PRO A 1 94 ? 2.794 -15.580 6.641 1.00 43.62 94 PRO A CA 1
ATOM 732 C C . PRO A 1 94 ? 2.540 -15.794 8.136 1.00 43.62 94 PRO A C 1
ATOM 734 O O . PRO A 1 94 ? 2.796 -16.870 8.673 1.00 43.62 94 PRO A O 1
ATOM 737 N N . VAL A 1 95 ? 2.030 -14.763 8.806 1.00 54.00 95 VAL A N 1
ATOM 738 C CA . VAL A 1 95 ? 1.709 -14.773 10.236 1.00 54.00 95 VAL A CA 1
ATOM 739 C C . VAL A 1 95 ? 0.296 -14.231 10.412 1.00 54.00 95 VAL A C 1
ATOM 741 O O . VAL A 1 95 ? -0.054 -13.191 9.851 1.00 54.00 95 VAL A O 1
ATOM 744 N N . ALA A 1 96 ? -0.503 -14.966 11.183 1.00 54.34 96 ALA A N 1
ATOM 745 C CA . ALA A 1 96 ? -1.789 -14.536 11.707 1.00 54.34 96 ALA A CA 1
ATOM 746 C C . ALA A 1 96 ? -1.724 -14.661 13.231 1.00 54.34 96 ALA A C 1
ATOM 748 O O . ALA A 1 96 ? -1.982 -15.726 13.789 1.00 54.34 96 ALA A O 1
ATOM 749 N N . GLU A 1 97 ? -1.316 -13.586 13.898 1.00 61.19 97 GLU A N 1
ATOM 750 C CA . GLU A 1 97 ? -1.166 -13.562 15.353 1.00 61.19 97 GLU A CA 1
ATOM 751 C C . GLU A 1 97 ? -2.222 -12.656 15.974 1.00 61.19 97 GLU A C 1
ATOM 753 O O . GLU A 1 97 ? -2.408 -11.510 15.561 1.00 61.19 97 GLU A O 1
ATOM 758 N N . ASN A 1 98 ? -2.929 -13.198 16.965 1.00 55.69 98 ASN A N 1
ATOM 759 C CA . ASN A 1 98 ? -3.850 -12.444 17.798 1.00 55.69 98 ASN A CA 1
ATOM 760 C C . ASN A 1 98 ? -3.057 -11.921 18.998 1.00 55.69 98 ASN A C 1
ATOM 762 O O . ASN A 1 98 ? -2.860 -12.631 19.986 1.00 55.69 98 ASN A O 1
ATOM 766 N N . ALA A 1 99 ? -2.550 -10.695 18.886 1.00 58.72 99 ALA A N 1
ATOM 767 C CA . ALA A 1 99 ? -2.119 -9.966 20.064 1.00 58.72 99 ALA A CA 1
ATOM 768 C C . ALA A 1 99 ? -3.378 -9.558 20.833 1.00 58.72 99 ALA A C 1
ATOM 770 O O . ALA A 1 99 ? -4.403 -9.262 20.226 1.00 58.72 99 ALA A O 1
ATOM 771 N N . ALA A 1 100 ? -3.306 -9.478 22.164 1.00 50.22 100 ALA A N 1
ATOM 772 C CA . ALA A 1 100 ? -4.462 -9.220 23.035 1.00 50.22 100 ALA A CA 1
ATOM 773 C C . ALA A 1 100 ? -5.302 -7.963 22.683 1.00 50.22 100 ALA A C 1
ATOM 775 O O . ALA A 1 100 ? -6.365 -7.759 23.264 1.00 50.22 100 ALA A O 1
ATOM 776 N N . GLN A 1 101 ? -4.828 -7.113 21.765 1.00 54.91 101 GLN A N 1
ATOM 777 C CA . GLN A 1 101 ? -5.477 -5.882 21.322 1.00 54.91 101 GLN A CA 1
ATOM 778 C C . GLN A 1 101 ? -5.718 -5.800 19.801 1.00 54.91 101 GLN A C 1
ATOM 780 O O . GLN A 1 101 ? -6.610 -5.059 19.397 1.00 54.91 101 GLN A O 1
ATOM 785 N N . PHE A 1 102 ? -4.983 -6.528 18.953 1.00 51.28 102 PHE A N 1
ATOM 786 C CA . PHE A 1 102 ? -5.101 -6.431 17.490 1.00 51.28 102 PHE A CA 1
ATOM 787 C C . PHE A 1 102 ? -4.598 -7.701 16.791 1.00 51.28 102 PHE A C 1
ATOM 789 O O . PHE A 1 102 ? -3.809 -8.465 17.345 1.00 51.28 102 PHE A O 1
ATOM 796 N N . THR A 1 103 ? -5.044 -7.927 15.554 1.00 65.25 103 THR A N 1
ATOM 797 C CA . THR A 1 103 ? -4.546 -9.042 14.726 1.00 65.25 103 THR A CA 1
ATOM 798 C C . THR A 1 103 ? -3.484 -8.556 13.746 1.00 65.25 103 THR A C 1
ATOM 800 O O . THR A 1 103 ? -3.653 -7.506 13.126 1.00 65.25 103 THR A O 1
ATOM 803 N N . SER A 1 104 ? -2.412 -9.324 13.575 1.00 58.09 104 SER A N 1
ATOM 804 C CA . SER A 1 104 ? -1.427 -9.109 12.513 1.00 58.09 104 SER A CA 1
ATOM 805 C C . SER A 1 104 ? -1.667 -10.052 11.339 1.00 58.09 104 SER A C 1
ATOM 807 O O . SER A 1 104 ? -1.909 -11.232 11.560 1.00 58.09 104 SER A O 1
ATOM 809 N N . LEU A 1 105 ? -1.608 -9.540 10.105 1.00 57.50 105 LEU A N 1
ATOM 810 C CA . LEU A 1 105 ? -1.733 -10.335 8.876 1.00 57.50 105 LEU A CA 1
ATOM 811 C C . LEU A 1 105 ? -0.558 -10.072 7.937 1.00 57.50 105 LEU A C 1
ATOM 813 O O . LEU A 1 105 ? -0.338 -8.928 7.533 1.00 57.50 105 LEU A O 1
ATOM 817 N N . ILE A 1 106 ? 0.127 -11.148 7.546 1.00 56.72 106 ILE A N 1
ATOM 818 C CA . ILE A 1 106 ? 1.206 -11.127 6.554 1.00 56.72 106 ILE A CA 1
ATOM 819 C C . ILE A 1 106 ? 0.796 -12.010 5.365 1.00 56.72 106 ILE A C 1
ATOM 821 O O . ILE A 1 106 ? 0.672 -13.226 5.532 1.00 56.72 106 ILE A O 1
ATOM 825 N N . PRO A 1 107 ? 0.538 -11.444 4.173 1.00 48.88 107 PRO A N 1
ATOM 826 C CA . PRO A 1 107 ? 0.239 -12.242 2.989 1.00 48.88 107 PRO A CA 1
ATOM 827 C C . PRO A 1 107 ? 1.490 -13.002 2.523 1.00 48.88 107 PRO A C 1
ATOM 829 O O . PRO A 1 107 ? 2.585 -12.440 2.482 1.00 48.88 107 PRO A O 1
ATOM 832 N N . ALA A 1 108 ? 1.328 -14.281 2.168 1.00 38.22 108 ALA A N 1
ATOM 833 C CA . ALA A 1 108 ? 2.367 -15.033 1.463 1.00 38.22 108 ALA A CA 1
ATOM 834 C C . ALA A 1 108 ? 2.544 -14.465 0.041 1.00 38.22 108 ALA A C 1
ATOM 836 O O . ALA A 1 108 ? 1.552 -14.067 -0.575 1.00 38.22 108 ALA A O 1
ATOM 837 N N . GLN A 1 109 ? 3.793 -14.403 -0.440 1.00 42.62 109 GLN A N 1
ATOM 838 C CA . GLN A 1 109 ? 4.105 -14.079 -1.840 1.00 42.62 109 GLN A CA 1
ATOM 839 C C . GLN A 1 109 ? 3.762 -15.250 -2.761 1.00 42.62 109 GLN A C 1
ATOM 841 O O . GLN A 1 109 ? 4.029 -16.405 -2.355 1.00 42.62 109 GLN A O 1
#